Protein AF-A0A6B3F9A9-F1 (afdb_monomer_lite)

Secondary structure (DSSP, 8-state):
---PPPGGGG--S----SSPTTGGGG-SEEEETTEEEEP----EE-GGGGB-TTT--B-STTHHHHHHHSEETTEEE---

Radius of gyration: 13.85 Å; chains: 1; bounding box: 30×27×42 Å

Sequence (80 aa):
AEGPVPMNRFRPNLVVSGGAPWAEDGWERVRIGEVLFRVTKPCGRCVVTTVDQATAVRGKEPLRTLARHRRREGKAMFGM

Structure (mmCIF, N/CA/C/O backbone):
data_AF-A0A6B3F9A9-F1
#
_entry.id   AF-A0A6B3F9A9-F1
#
loop_
_atom_site.group_PDB
_atom_site.id
_atom_site.type_symbol
_atom_site.label_atom_id
_atom_site.label_alt_id
_atom_site.label_comp_id
_atom_site.label_asym_id
_atom_site.label_entity_id
_atom_site.label_seq_id
_atom_site.pdbx_PDB_ins_code
_atom_site.Cartn_x
_atom_site.Cartn_y
_atom_site.Cartn_z
_atom_site.occupancy
_atom_site.B_iso_or_equiv
_atom_site.auth_seq_id
_atom_site.auth_comp_id
_atom_site.auth_asym_id
_atom_site.auth_atom_id
_atom_site.pdbx_PDB_model_num
ATOM 1 N N . ALA A 1 1 ? 1.021 -2.262 -20.825 1.00 63.62 1 ALA A N 1
ATOM 2 C CA . ALA A 1 1 ? 0.918 -1.615 -19.501 1.00 63.62 1 ALA A CA 1
ATOM 3 C C . ALA A 1 1 ? 1.782 -2.410 -18.532 1.00 63.62 1 ALA A C 1
ATOM 5 O O . ALA A 1 1 ? 1.845 -3.621 -18.703 1.00 63.62 1 ALA A O 1
ATOM 6 N N . GLU A 1 2 ? 2.474 -1.766 -17.586 1.00 76.31 2 GLU A N 1
ATOM 7 C CA . GLU A 1 2 ? 3.060 -2.496 -16.448 1.00 76.31 2 GLU A CA 1
ATOM 8 C C . GLU A 1 2 ? 1.895 -3.225 -15.743 1.00 76.31 2 GLU A C 1
ATOM 10 O O . GLU A 1 2 ? 0.836 -2.627 -15.550 1.00 76.31 2 GLU A O 1
ATOM 15 N N . GLY A 1 3 ? 2.023 -4.535 -15.512 1.00 87.44 3 GLY A N 1
ATOM 16 C CA . GLY A 1 3 ? 0.952 -5.367 -14.951 1.00 87.44 3 GLY A CA 1
ATOM 17 C C . GLY A 1 3 ? 0.646 -5.044 -13.479 1.00 87.44 3 GLY A C 1
ATOM 18 O O . GLY A 1 3 ? 1.181 -4.079 -12.930 1.00 87.44 3 GLY A O 1
ATOM 19 N N . PRO A 1 4 ? -0.201 -5.847 -12.810 1.00 90.88 4 PRO A N 1
ATOM 20 C CA . PRO A 1 4 ? -0.463 -5.690 -11.382 1.00 90.88 4 PRO A CA 1
ATOM 21 C C . PRO A 1 4 ? 0.838 -5.670 -10.573 1.00 90.88 4 PRO A C 1
ATOM 23 O O . PRO A 1 4 ? 1.726 -6.494 -10.795 1.00 90.88 4 PRO A O 1
ATOM 26 N N . VAL A 1 5 ? 0.946 -4.742 -9.620 1.00 93.19 5 VAL A N 1
ATOM 27 C CA . VAL A 1 5 ? 2.110 -4.661 -8.730 1.00 93.19 5 VAL A CA 1
ATOM 28 C C . VAL A 1 5 ? 1.837 -5.393 -7.410 1.00 93.19 5 VAL A C 1
ATOM 30 O O . VAL A 1 5 ? 0.737 -5.278 -6.864 1.00 93.19 5 VAL A O 1
ATOM 33 N N . PRO A 1 6 ? 2.817 -6.129 -6.860 1.00 94.69 6 PRO A N 1
ATOM 34 C CA . PRO A 1 6 ? 2.656 -6.809 -5.579 1.00 94.69 6 PRO A CA 1
ATOM 35 C C . PRO A 1 6 ? 2.644 -5.830 -4.395 1.00 94.69 6 PRO A C 1
ATOM 37 O O . PRO A 1 6 ? 3.242 -4.752 -4.436 1.00 94.69 6 PRO A O 1
ATOM 40 N N . MET A 1 7 ? 2.002 -6.232 -3.292 1.00 95.38 7 MET A N 1
ATOM 41 C CA . MET A 1 7 ? 1.827 -5.383 -2.104 1.00 95.38 7 MET A CA 1
ATOM 42 C C . MET A 1 7 ? 3.155 -5.007 -1.417 1.00 95.38 7 MET A C 1
ATOM 44 O O . MET A 1 7 ? 3.274 -3.938 -0.815 1.00 95.38 7 MET A O 1
ATOM 48 N N . ASN A 1 8 ? 4.192 -5.841 -1.545 1.00 94.62 8 ASN A N 1
ATOM 49 C CA . ASN A 1 8 ? 5.518 -5.579 -0.972 1.00 94.62 8 ASN A CA 1
ATOM 50 C C . ASN A 1 8 ? 6.173 -4.289 -1.511 1.00 94.62 8 ASN A C 1
ATOM 52 O O . ASN A 1 8 ? 6.967 -3.670 -0.795 1.00 94.62 8 ASN A O 1
ATOM 56 N N . ARG A 1 9 ? 5.779 -3.806 -2.703 1.00 95.50 9 ARG A N 1
ATOM 57 C CA . ARG A 1 9 ? 6.207 -2.505 -3.253 1.00 95.50 9 ARG A CA 1
ATOM 58 C C . ARG A 1 9 ? 5.883 -1.344 -2.315 1.00 95.50 9 ARG A C 1
ATOM 60 O O . ARG A 1 9 ? 6.633 -0.373 -2.259 1.00 95.50 9 ARG A O 1
ATOM 67 N N . PHE A 1 10 ? 4.801 -1.455 -1.544 1.00 96.31 10 PHE A N 1
ATOM 68 C CA . PHE A 1 10 ? 4.347 -0.439 -0.593 1.00 96.31 10 PHE A CA 1
ATOM 69 C C . PHE A 1 10 ? 4.956 -0.595 0.805 1.00 96.31 10 PHE A C 1
ATOM 71 O O . PHE A 1 10 ? 4.697 0.242 1.669 1.00 96.31 10 PHE A O 1
ATOM 78 N N . ARG A 1 11 ? 5.769 -1.634 1.039 1.00 96.06 11 ARG A N 1
ATOM 79 C CA . ARG A 1 11 ? 6.440 -1.908 2.322 1.00 96.06 11 ARG A CA 1
ATOM 80 C C . ARG A 1 11 ? 5.510 -1.790 3.552 1.00 96.06 11 ARG A C 1
ATOM 82 O O . ARG A 1 11 ? 5.862 -1.077 4.494 1.00 96.06 11 ARG A O 1
ATOM 89 N N . PRO A 1 12 ? 4.310 -2.403 3.547 1.00 96.44 12 PRO A N 1
ATOM 90 C CA . PRO A 1 12 ? 3.440 -2.373 4.715 1.00 96.44 12 PRO A CA 1
ATOM 91 C C . PRO A 1 12 ? 3.987 -3.275 5.828 1.00 96.44 12 PRO A C 1
ATOM 93 O O . PRO A 1 12 ? 4.682 -4.250 5.558 1.00 96.44 12 PRO A O 1
ATOM 96 N N . ASN A 1 13 ? 3.606 -2.982 7.071 1.00 96.06 13 ASN A N 1
ATOM 97 C CA . ASN A 1 13 ? 3.791 -3.903 8.200 1.00 96.06 13 ASN A CA 1
ATOM 98 C C . ASN A 1 13 ? 2.553 -4.788 8.417 1.00 96.06 13 ASN A C 1
ATOM 100 O O . ASN A 1 13 ? 2.665 -5.898 8.922 1.00 96.06 13 ASN A O 1
ATOM 104 N N . LEU A 1 14 ? 1.372 -4.291 8.033 1.00 94.81 14 LEU A N 1
ATOM 105 C CA . LEU A 1 14 ? 0.082 -4.950 8.206 1.00 94.81 14 LEU A CA 1
ATOM 106 C C . LEU A 1 14 ? -0.696 -4.878 6.891 1.00 94.81 14 LEU A C 1
ATOM 108 O O . LEU A 1 14 ? -0.788 -3.812 6.282 1.00 94.81 14 LEU A O 1
ATOM 112 N N . VAL A 1 15 ? -1.251 -6.011 6.463 1.00 96.06 15 VAL A N 1
ATOM 113 C CA . VAL A 1 15 ? -2.126 -6.121 5.288 1.00 96.06 15 VAL A CA 1
ATOM 114 C C . VAL A 1 15 ? -3.423 -6.776 5.745 1.00 96.06 15 VAL A C 1
ATOM 116 O O . VAL A 1 15 ? -3.391 -7.825 6.381 1.00 96.06 15 VAL A O 1
ATOM 119 N N . VAL A 1 16 ? -4.554 -6.142 5.440 1.00 94.50 16 VAL A N 1
ATOM 120 C CA . VAL A 1 16 ? -5.891 -6.571 5.872 1.00 94.50 16 VAL A CA 1
ATOM 121 C C . VAL A 1 16 ? -6.723 -6.922 4.639 1.00 94.50 16 VAL A C 1
ATOM 123 O O . VAL A 1 16 ? -6.648 -6.228 3.626 1.00 94.50 16 VAL A O 1
ATOM 126 N N . SER A 1 17 ? -7.508 -7.997 4.712 1.00 95.25 17 SER A N 1
ATOM 127 C CA . SER A 1 17 ? -8.435 -8.435 3.660 1.00 95.25 17 SER A CA 1
ATOM 128 C C . SER A 1 17 ? -9.897 -8.318 4.116 1.00 95.25 17 SER A C 1
ATOM 130 O O . SER A 1 17 ? -10.176 -8.132 5.298 1.00 95.25 17 SER A O 1
ATOM 132 N N . GLY A 1 18 ? -10.842 -8.404 3.171 1.00 93.94 18 GLY A N 1
ATOM 133 C CA . GLY A 1 18 ? -12.286 -8.422 3.462 1.00 93.94 18 GLY A CA 1
ATOM 134 C C . GLY A 1 18 ? -12.967 -7.052 3.587 1.00 93.94 18 GLY A C 1
ATOM 135 O O . GLY A 1 18 ? -14.161 -6.999 3.865 1.00 93.94 18 GLY A O 1
ATOM 136 N N . GLY A 1 19 ? -12.243 -5.950 3.371 1.00 90.69 19 GLY A N 1
ATOM 1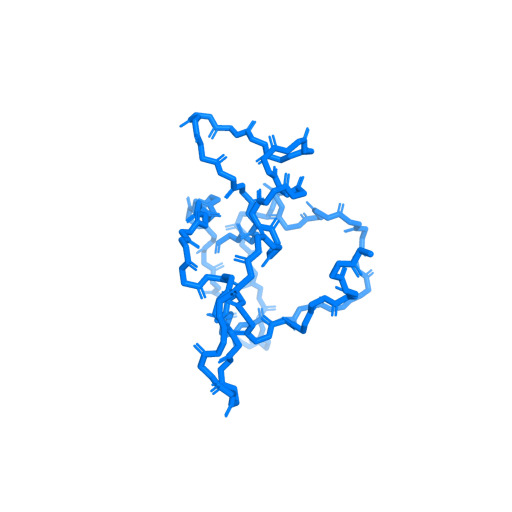37 C CA . GLY A 1 19 ? -12.797 -4.592 3.358 1.00 90.69 19 GLY A CA 1
ATOM 138 C C . GLY A 1 19 ? -13.189 -4.098 1.962 1.00 90.69 19 GLY A C 1
ATOM 139 O O . GLY A 1 19 ? -12.730 -4.621 0.945 1.00 90.69 19 GLY A O 1
ATOM 140 N N . ALA A 1 20 ? -14.002 -3.039 1.917 1.00 96.62 20 ALA A N 1
ATOM 141 C CA . ALA A 1 20 ? -14.185 -2.254 0.699 1.00 96.62 20 ALA A CA 1
ATOM 142 C C . ALA A 1 20 ? -12.857 -1.578 0.294 1.00 96.62 20 ALA A C 1
ATOM 144 O O . ALA A 1 20 ? -12.025 -1.301 1.165 1.00 96.62 20 ALA A O 1
ATOM 145 N N . PRO A 1 21 ? -12.641 -1.272 -1.000 1.00 94.38 21 PRO A N 1
ATOM 146 C CA . PRO A 1 21 ? -11.474 -0.505 -1.419 1.00 94.38 21 PRO A CA 1
ATOM 147 C C . PRO A 1 21 ? -11.348 0.793 -0.614 1.00 94.38 21 PRO A C 1
ATOM 149 O O . PRO A 1 21 ? -12.317 1.545 -0.505 1.00 94.38 21 PRO A O 1
ATOM 152 N N . TRP A 1 22 ? -10.151 1.061 -0.086 1.00 94.25 22 TRP A N 1
ATOM 153 C CA . TRP A 1 22 ? -9.828 2.270 0.688 1.00 94.25 22 TRP A CA 1
ATOM 154 C C . TRP A 1 22 ? -10.542 2.392 2.035 1.00 94.25 22 TRP A C 1
ATOM 156 O O . TRP A 1 22 ? -10.567 3.485 2.600 1.00 94.25 22 TRP A O 1
ATOM 166 N N . ALA A 1 23 ? -11.127 1.310 2.560 1.00 96.25 23 ALA A N 1
ATOM 167 C CA . ALA A 1 23 ? -11.785 1.331 3.866 1.00 96.25 23 ALA A CA 1
ATOM 168 C C . ALA A 1 23 ? -10.864 1.866 4.978 1.00 96.25 23 ALA A C 1
ATOM 170 O O . ALA A 1 23 ? -11.348 2.492 5.921 1.00 96.25 23 ALA A O 1
ATOM 171 N N . GLU A 1 24 ? -9.549 1.671 4.844 1.00 95.81 24 GLU A N 1
ATOM 172 C CA . GLU A 1 24 ? -8.553 2.143 5.797 1.00 95.81 24 GLU A CA 1
ATOM 173 C C . GLU A 1 24 ? -8.480 3.669 5.929 1.00 95.81 24 GLU A C 1
ATOM 175 O O . GLU A 1 24 ? -8.096 4.155 6.990 1.00 95.81 24 GLU A O 1
ATOM 180 N N . ASP A 1 25 ? -8.910 4.432 4.916 1.00 95.44 25 ASP A N 1
ATOM 181 C CA . ASP A 1 25 ? -8.902 5.902 4.952 1.00 95.44 25 ASP A CA 1
ATOM 182 C C . ASP A 1 25 ? -9.719 6.466 6.130 1.00 95.44 25 ASP A C 1
ATOM 184 O O . ASP A 1 25 ? -9.435 7.569 6.597 1.00 95.44 25 ASP A O 1
ATOM 188 N N . GLY A 1 26 ? -10.742 5.732 6.584 1.00 95.12 26 GLY A N 1
ATOM 189 C CA . GLY A 1 26 ? -11.627 6.121 7.686 1.00 95.12 26 GLY A CA 1
ATOM 190 C C . GLY A 1 26 ? -11.284 5.482 9.032 1.00 95.12 26 GLY A C 1
ATOM 191 O O . GLY A 1 26 ? -12.026 5.663 9.995 1.00 95.12 26 GLY A O 1
ATOM 192 N N . TRP A 1 27 ? -10.212 4.691 9.122 1.00 96.06 27 TRP A N 1
ATOM 193 C CA . TRP A 1 27 ? -9.849 4.040 10.377 1.00 96.06 27 TRP A CA 1
ATOM 194 C C . TRP A 1 27 ? -9.153 5.017 11.316 1.00 96.06 27 TRP A C 1
ATOM 196 O O . TRP A 1 27 ? -8.158 5.639 10.962 1.00 96.06 27 TRP A O 1
ATOM 206 N N . GLU A 1 28 ? -9.626 5.079 12.556 1.00 97.38 28 GLU A N 1
ATOM 207 C CA . GLU A 1 28 ? -8.960 5.821 13.633 1.00 97.38 28 GLU A CA 1
ATOM 208 C C . GLU A 1 28 ? -8.136 4.895 14.537 1.00 97.38 28 GLU A C 1
ATOM 210 O O . GLU A 1 28 ? -7.093 5.271 15.083 1.00 97.38 28 GLU A O 1
ATOM 215 N N . ARG A 1 29 ? -8.605 3.654 14.707 1.00 97.00 29 ARG A N 1
ATOM 216 C CA . ARG A 1 29 ? -7.994 2.632 15.557 1.00 97.00 29 ARG A CA 1
ATOM 217 C C . ARG A 1 29 ? -8.132 1.259 14.916 1.00 97.00 29 ARG A C 1
ATOM 219 O O . ARG A 1 29 ? -9.169 0.947 14.339 1.00 97.00 29 ARG A O 1
ATOM 226 N N . VAL A 1 30 ? -7.109 0.426 15.074 1.00 95.88 30 VAL A N 1
ATOM 227 C CA . VAL A 1 30 ? -7.099 -0.968 14.612 1.00 95.88 30 VAL A CA 1
ATOM 228 C C . VAL A 1 30 ? -6.713 -1.853 15.786 1.00 95.88 30 VAL A C 1
ATOM 230 O O . VAL A 1 30 ? -5.696 -1.609 16.429 1.00 95.88 30 VAL A O 1
ATOM 233 N N . ARG A 1 31 ? -7.513 -2.879 16.076 1.00 97.19 31 ARG A N 1
ATOM 234 C CA . ARG A 1 31 ? -7.210 -3.866 17.118 1.00 97.19 31 ARG A CA 1
ATOM 235 C C . ARG A 1 31 ? -6.850 -5.201 16.480 1.00 97.19 31 ARG A C 1
ATOM 237 O O . ARG A 1 31 ? -7.607 -5.702 15.654 1.00 97.19 31 ARG A O 1
ATOM 244 N N . ILE A 1 32 ? -5.716 -5.766 16.884 1.00 96.44 32 ILE A N 1
ATOM 245 C CA . ILE A 1 32 ? -5.217 -7.066 16.424 1.00 96.44 32 ILE A CA 1
ATOM 246 C C . ILE A 1 32 ? -4.929 -7.905 17.669 1.00 96.44 32 ILE A C 1
ATOM 248 O O . ILE A 1 32 ? -3.959 -7.651 18.383 1.00 96.44 32 ILE A O 1
ATOM 252 N N . GLY A 1 33 ? -5.811 -8.866 17.960 1.00 96.75 33 GLY A N 1
ATOM 253 C CA . GLY A 1 33 ? -5.822 -9.558 19.251 1.00 96.75 33 GLY A CA 1
ATOM 254 C C . GLY A 1 33 ? -5.994 -8.560 20.400 1.00 96.75 33 GLY A C 1
ATOM 255 O O . GLY A 1 33 ? -6.9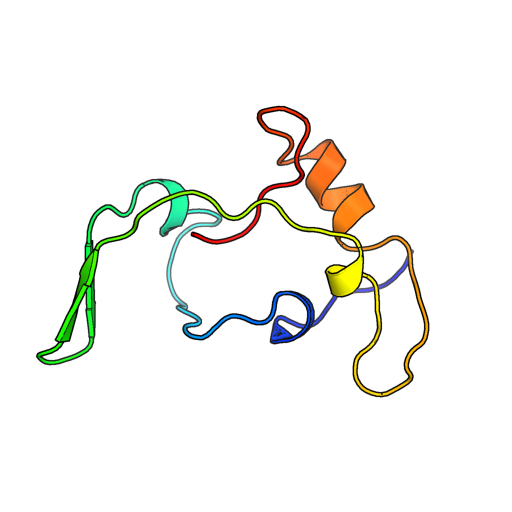51 -7.782 20.412 1.00 96.75 33 GLY A O 1
ATOM 256 N N . GLU A 1 34 ? -5.023 -8.546 21.310 1.00 98.00 34 GLU A N 1
ATOM 257 C CA . GLU A 1 34 ? -4.980 -7.655 22.479 1.00 98.00 34 GLU A CA 1
ATOM 258 C C . GLU A 1 34 ? -4.295 -6.305 22.199 1.00 98.00 34 GLU A C 1
ATOM 260 O O . GLU A 1 34 ? -4.316 -5.404 23.036 1.00 98.00 34 GLU A O 1
ATOM 265 N N . VAL A 1 35 ? -3.675 -6.130 21.026 1.00 98.19 35 VAL A N 1
ATOM 266 C CA . VAL A 1 35 ? -2.916 -4.914 20.702 1.00 98.19 35 VAL A CA 1
ATOM 267 C C . VAL A 1 35 ? -3.805 -3.902 19.987 1.00 98.19 35 VAL A C 1
ATOM 269 O O . VAL A 1 35 ? -4.426 -4.211 18.967 1.00 98.19 35 VAL A O 1
ATOM 272 N N . LEU A 1 36 ? -3.827 -2.667 20.494 1.00 98.00 36 LEU A N 1
ATOM 273 C CA . LEU A 1 36 ? -4.536 -1.540 19.893 1.00 98.00 36 LEU A CA 1
ATOM 274 C C . LEU A 1 36 ? -3.555 -0.562 19.235 1.00 98.00 36 LEU A C 1
ATOM 276 O O . LEU A 1 36 ? -2.701 0.026 19.896 1.00 98.00 36 LEU A O 1
ATOM 280 N N . PHE A 1 37 ? -3.731 -0.334 17.939 1.00 97.62 37 PHE A N 1
ATOM 281 C CA . PHE A 1 37 ? -3.001 0.653 17.153 1.00 97.62 37 PHE A CA 1
ATOM 282 C C . PHE A 1 37 ? -3.862 1.894 16.941 1.00 97.62 37 PHE A C 1
ATOM 284 O O . PHE A 1 37 ? -5.052 1.795 16.637 1.00 97.62 37 PHE A O 1
ATOM 291 N N . ARG A 1 38 ? -3.247 3.074 17.042 1.00 97.75 38 ARG A N 1
ATOM 292 C CA . ARG A 1 38 ? -3.844 4.329 16.575 1.00 97.75 38 ARG A CA 1
ATOM 293 C C . ARG A 1 38 ? -3.374 4.603 15.152 1.00 97.75 38 ARG A C 1
ATOM 295 O O . ARG A 1 38 ? -2.169 4.631 14.903 1.00 97.75 38 ARG A O 1
ATOM 302 N N . VAL A 1 39 ? -4.314 4.847 14.249 1.00 97.19 39 VAL A N 1
ATOM 303 C CA . VAL A 1 39 ? -4.015 5.285 12.884 1.00 97.19 39 VAL A CA 1
ATOM 304 C C . VAL A 1 39 ? -3.673 6.771 12.924 1.00 97.19 39 VAL A C 1
ATOM 306 O O . VAL A 1 39 ? -4.348 7.544 13.600 1.00 97.19 39 VAL A O 1
ATOM 309 N N . THR A 1 40 ? -2.577 7.173 12.278 1.00 95.69 40 THR A N 1
ATOM 310 C CA . THR A 1 40 ? -2.043 8.538 12.445 1.00 95.69 40 THR A CA 1
ATOM 311 C C . THR A 1 40 ? -2.286 9.427 11.243 1.00 95.69 40 THR A C 1
ATOM 313 O O . THR A 1 40 ? -2.775 10.541 11.411 1.00 95.69 40 THR A O 1
ATOM 316 N N . LYS A 1 41 ? -1.926 8.980 10.038 1.00 95.06 41 LYS A N 1
ATOM 317 C CA . LYS A 1 41 ? -2.067 9.796 8.833 1.00 95.06 41 LYS A CA 1
ATOM 318 C C . LYS A 1 41 ? -2.019 8.943 7.567 1.00 95.06 41 LYS A C 1
ATOM 320 O O . LYS A 1 41 ? -1.238 8.003 7.508 1.00 95.06 41 LYS A O 1
ATOM 325 N N . PRO A 1 42 ? -2.713 9.349 6.497 1.00 96.00 42 PRO A N 1
ATOM 326 C CA . PRO A 1 42 ? -2.525 8.756 5.180 1.00 96.00 42 PRO A CA 1
ATOM 327 C C . PRO A 1 42 ? -1.054 8.759 4.715 1.00 96.00 42 PRO A C 1
ATOM 329 O O . PRO A 1 42 ? -0.310 9.732 4.906 1.00 96.00 42 PRO A O 1
ATOM 332 N N . CYS A 1 43 ? -0.634 7.687 4.043 1.00 97.00 43 CYS A N 1
ATOM 333 C CA . CYS A 1 43 ? 0.743 7.499 3.593 1.00 97.00 43 CYS A CA 1
ATOM 334 C C . CYS A 1 43 ? 0.948 7.990 2.148 1.00 97.00 43 CYS A C 1
ATOM 336 O O . CYS A 1 43 ? 0.495 7.376 1.176 1.00 97.00 43 CYS A O 1
ATOM 338 N N . GLY A 1 44 ? 1.677 9.101 2.001 1.00 97.19 44 GLY A N 1
ATOM 339 C CA . GLY A 1 44 ? 2.142 9.588 0.703 1.00 97.19 44 GLY A CA 1
ATOM 340 C C . GLY A 1 44 ? 3.288 8.730 0.168 1.00 97.19 44 GLY A C 1
ATOM 341 O O . GLY A 1 44 ? 4.319 8.574 0.825 1.00 97.19 44 GLY A O 1
ATOM 342 N N . ARG A 1 45 ? 3.124 8.181 -1.036 1.00 97.62 45 ARG A N 1
ATOM 343 C CA . ARG A 1 45 ? 4.08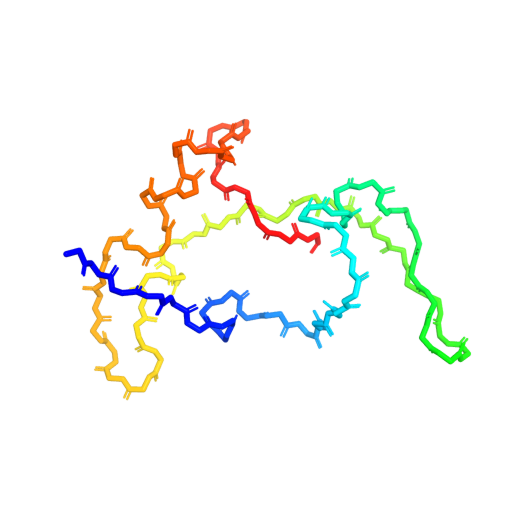4 7.265 -1.656 1.00 97.62 45 ARG A CA 1
ATOM 344 C C . ARG A 1 45 ? 5.138 7.998 -2.470 1.00 97.62 45 ARG A C 1
ATOM 346 O O . ARG A 1 45 ? 4.853 8.948 -3.195 1.00 97.62 45 ARG A O 1
ATOM 353 N N . CYS A 1 46 ? 6.370 7.516 -2.347 1.00 95.88 46 CYS A N 1
ATOM 354 C CA . CYS A 1 46 ? 7.524 8.001 -3.089 1.00 95.88 46 CYS A CA 1
ATOM 355 C C . CYS A 1 46 ? 7.947 7.000 -4.173 1.00 95.88 46 CYS A C 1
ATOM 357 O O . CYS A 1 46 ? 7.403 5.895 -4.288 1.00 95.88 46 CYS A O 1
ATOM 359 N N . VAL A 1 47 ? 8.958 7.391 -4.954 1.00 96.62 47 VAL A N 1
ATOM 360 C CA . VAL A 1 47 ? 9.505 6.626 -6.088 1.00 96.62 47 VAL A CA 1
ATOM 361 C C . VAL A 1 47 ? 9.958 5.211 -5.725 1.00 96.62 47 VAL A C 1
ATOM 363 O O . VAL A 1 47 ? 9.970 4.341 -6.582 1.00 96.62 47 VAL A O 1
ATOM 366 N N . VAL A 1 48 ? 10.264 4.938 -4.453 1.00 96.31 48 VAL A N 1
ATOM 367 C CA . VAL A 1 48 ? 10.659 3.596 -3.991 1.00 96.31 48 VAL A CA 1
ATOM 368 C C . VAL A 1 48 ? 9.606 2.540 -4.343 1.00 96.31 48 VAL A C 1
ATOM 370 O O . VAL A 1 48 ? 9.958 1.403 -4.636 1.00 96.31 48 VAL A O 1
ATOM 373 N N . THR A 1 49 ? 8.325 2.917 -4.393 1.00 96.69 49 THR A N 1
ATOM 374 C CA . THR A 1 49 ? 7.241 1.998 -4.777 1.00 96.69 49 THR A CA 1
ATOM 375 C C . THR A 1 49 ? 7.319 1.522 -6.233 1.00 96.69 49 THR A C 1
ATOM 377 O O . THR A 1 49 ? 6.759 0.476 -6.554 1.00 96.69 49 THR A O 1
ATOM 380 N N . THR A 1 50 ? 8.049 2.224 -7.109 1.00 96.81 50 THR A N 1
ATOM 381 C CA . THR A 1 50 ? 8.199 1.846 -8.524 1.00 96.81 50 THR A CA 1
ATOM 382 C C . THR A 1 50 ? 9.404 0.945 -8.799 1.00 96.81 50 THR A C 1
ATOM 384 O O . THR A 1 50 ? 9.600 0.503 -9.932 1.00 96.81 50 THR A O 1
ATOM 387 N N . VAL A 1 51 ? 10.193 0.623 -7.769 1.00 96.31 51 VAL A N 1
ATOM 388 C CA . VAL A 1 51 ? 11.353 -0.274 -7.861 1.00 96.31 51 VAL A CA 1
ATOM 389 C C . VAL A 1 51 ? 10.919 -1.712 -7.606 1.00 96.31 51 VAL A C 1
ATOM 391 O O . VAL A 1 51 ? 10.308 -2.010 -6.576 1.00 96.31 51 VAL A O 1
ATOM 394 N N . ASP A 1 52 ? 11.244 -2.611 -8.528 1.00 94.75 52 ASP A N 1
ATOM 395 C CA . ASP A 1 52 ? 11.130 -4.045 -8.308 1.00 94.75 52 ASP A CA 1
ATOM 396 C C . ASP A 1 52 ? 12.147 -4.517 -7.282 1.00 94.75 52 ASP A C 1
ATOM 398 O O . ASP A 1 52 ? 13.346 -4.380 -7.479 1.00 94.75 52 ASP A O 1
ATOM 402 N N . GLN A 1 53 ? 11.667 -5.048 -6.160 1.00 91.88 53 GLN A N 1
ATOM 403 C CA . GLN A 1 53 ? 12.543 -5.428 -5.054 1.00 91.88 53 GLN A CA 1
ATOM 404 C C . GLN A 1 53 ? 13.371 -6.683 -5.352 1.00 91.88 53 GLN A C 1
ATOM 406 O O . GLN A 1 53 ? 14.405 -6.862 -4.719 1.00 91.88 53 GLN A O 1
ATOM 411 N N . ALA A 1 54 ? 12.951 -7.530 -6.298 1.00 93.06 54 ALA A N 1
ATOM 412 C CA . ALA A 1 54 ? 13.698 -8.727 -6.679 1.00 93.06 54 ALA A CA 1
ATOM 413 C C . ALA A 1 54 ? 14.750 -8.425 -7.757 1.00 93.06 54 ALA A C 1
ATOM 415 O O . ALA A 1 54 ? 15.836 -8.995 -7.735 1.00 93.06 54 ALA A O 1
ATOM 416 N N . THR A 1 55 ? 14.440 -7.522 -8.691 1.00 94.50 55 THR A N 1
ATOM 417 C CA . THR A 1 55 ? 15.279 -7.260 -9.879 1.00 94.50 55 THR A CA 1
ATOM 418 C C . THR A 1 55 ? 15.953 -5.887 -9.889 1.00 94.50 55 THR A C 1
ATOM 420 O O . THR A 1 55 ? 16.759 -5.607 -10.770 1.00 94.50 55 THR A O 1
ATOM 423 N N . ALA A 1 56 ? 15.612 -5.008 -8.945 1.00 95.06 56 ALA A N 1
ATOM 424 C CA . ALA A 1 56 ? 16.017 -3.599 -8.881 1.00 95.06 56 ALA A CA 1
ATOM 425 C C . ALA A 1 56 ? 15.579 -2.727 -10.080 1.00 95.06 56 ALA A C 1
ATOM 427 O O . ALA A 1 56 ? 15.911 -1.538 -10.135 1.00 95.06 56 ALA A O 1
ATOM 428 N N . VAL A 1 57 ? 14.790 -3.266 -11.016 1.00 95.62 57 VAL A N 1
ATOM 429 C CA . VAL A 1 57 ? 14.301 -2.529 -12.188 1.00 95.62 57 VAL A CA 1
ATOM 430 C C . VAL A 1 57 ? 13.277 -1.474 -11.770 1.00 95.62 57 VAL A C 1
ATOM 432 O O . VAL A 1 57 ? 12.377 -1.728 -10.968 1.00 95.62 57 VAL A O 1
ATOM 435 N N . ARG A 1 58 ? 13.399 -0.268 -12.334 1.00 95.69 58 ARG A N 1
ATOM 436 C CA . ARG A 1 58 ? 12.475 0.849 -12.096 1.00 95.69 58 ARG A CA 1
ATOM 437 C C . ARG A 1 58 ? 11.404 0.925 -13.179 1.00 95.69 58 ARG A C 1
ATOM 439 O O . ARG A 1 58 ? 11.726 0.922 -14.363 1.00 95.69 58 ARG A O 1
ATOM 446 N N . GLY A 1 59 ? 10.155 1.075 -12.751 1.00 94.88 59 GLY A N 1
ATOM 447 C CA . GLY A 1 59 ? 9.000 1.361 -13.604 1.00 94.88 59 GLY A CA 1
ATOM 448 C C . GLY A 1 59 ? 8.358 2.716 -13.301 1.00 94.88 59 GLY A C 1
ATOM 449 O O . GLY A 1 59 ? 8.910 3.544 -12.562 1.00 94.88 59 GLY A O 1
ATOM 450 N N . LYS A 1 60 ? 7.172 2.941 -13.874 1.00 95.69 60 LYS A N 1
ATOM 451 C CA . LYS A 1 60 ? 6.325 4.120 -13.604 1.00 95.69 60 LYS A CA 1
ATOM 452 C C . LYS A 1 60 ? 5.163 3.799 -12.662 1.00 95.69 60 LYS A C 1
ATOM 454 O O . LYS A 1 60 ? 4.637 4.710 -12.013 1.00 95.69 60 LYS A O 1
ATOM 459 N N . GLU A 1 61 ? 4.757 2.536 -12.582 1.00 95.94 61 GLU A N 1
ATOM 460 C CA . GLU A 1 61 ? 3.709 2.086 -11.668 1.00 95.94 61 GLU A CA 1
ATOM 461 C C . GLU A 1 61 ? 4.292 1.730 -10.292 1.00 95.94 61 GLU A C 1
ATOM 463 O O . GLU A 1 61 ? 5.450 1.319 -10.202 1.00 95.94 61 GLU A O 1
ATOM 468 N N . PRO A 1 62 ? 3.536 1.919 -9.193 1.00 96.00 62 PRO A N 1
ATOM 469 C CA . PRO A 1 62 ? 2.124 2.325 -9.124 1.00 96.00 62 PRO A CA 1
ATOM 470 C C . PRO A 1 62 ? 1.883 3.843 -9.058 1.00 96.00 62 PRO A C 1
ATOM 472 O O . PRO A 1 62 ? 0.734 4.284 -8.992 1.00 96.00 62 PRO A O 1
ATOM 475 N N . LEU A 1 63 ? 2.934 4.672 -9.034 1.00 97.06 63 LEU A N 1
ATOM 476 C CA . LEU A 1 63 ? 2.775 6.112 -8.800 1.00 97.06 63 LEU A CA 1
ATOM 477 C C . LEU A 1 63 ? 1.970 6.814 -9.891 1.00 97.06 63 LEU A C 1
ATOM 479 O O . LEU A 1 63 ? 1.202 7.720 -9.575 1.00 97.06 63 LEU A O 1
ATOM 483 N N . ARG A 1 64 ? 2.113 6.405 -11.156 1.00 95.88 64 ARG A N 1
ATOM 484 C CA . ARG A 1 64 ? 1.340 6.989 -12.258 1.00 95.88 64 ARG A CA 1
ATOM 485 C C . ARG A 1 64 ? -0.162 6.769 -12.067 1.00 95.88 64 ARG A C 1
ATOM 487 O O . ARG A 1 64 ? -0.928 7.720 -12.222 1.00 95.88 64 ARG A O 1
ATOM 494 N N . THR A 1 65 ? -0.576 5.557 -11.705 1.00 95.88 65 THR A N 1
ATOM 495 C CA . THR A 1 65 ? -1.983 5.240 -11.419 1.00 95.88 65 THR A CA 1
ATOM 496 C C . THR A 1 65 ? -2.469 5.953 -10.157 1.00 95.88 65 THR A C 1
ATOM 498 O O . THR A 1 65 ? -3.491 6.641 -10.188 1.00 95.88 65 THR A O 1
ATOM 501 N N . LEU A 1 66 ? -1.714 5.897 -9.057 1.00 96.56 66 LEU A 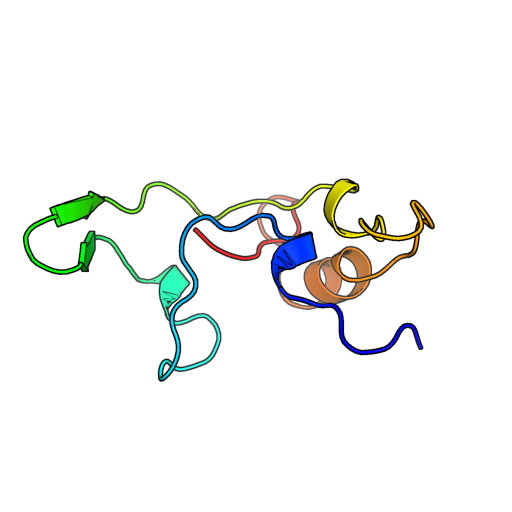N 1
ATOM 502 C CA . LEU A 1 66 ? -2.100 6.578 -7.817 1.00 96.56 66 LEU A CA 1
ATOM 503 C C . LEU A 1 66 ? -2.182 8.102 -7.981 1.00 96.56 66 LEU A C 1
ATOM 505 O O . LEU A 1 66 ? -3.069 8.727 -7.411 1.00 96.56 66 LEU A O 1
ATOM 509 N N . ALA A 1 67 ? -1.326 8.718 -8.795 1.00 96.31 67 ALA A N 1
ATOM 510 C CA . ALA A 1 67 ? -1.403 10.150 -9.078 1.00 96.31 67 ALA A CA 1
ATOM 511 C C . ALA A 1 67 ? -2.675 10.549 -9.848 1.00 96.31 67 ALA A C 1
ATOM 513 O O . ALA A 1 67 ? -3.101 11.698 -9.750 1.00 96.31 67 ALA A O 1
ATOM 514 N N . ARG A 1 68 ? -3.290 9.625 -10.598 1.00 95.88 68 ARG A N 1
ATOM 515 C CA . ARG A 1 68 ? -4.551 9.865 -11.320 1.00 95.88 68 ARG A CA 1
ATOM 516 C C . ARG A 1 68 ? -5.778 9.704 -10.430 1.00 95.88 68 ARG A C 1
ATOM 518 O O . ARG A 1 68 ? -6.726 10.462 -10.579 1.00 95.88 68 ARG A O 1
ATOM 525 N N . HIS A 1 69 ? -5.757 8.736 -9.515 1.00 94.12 69 HIS A N 1
ATOM 526 C CA . HIS A 1 69 ? -6.950 8.346 -8.751 1.00 94.12 69 HIS A CA 1
ATOM 527 C C . HIS A 1 69 ? -6.918 8.751 -7.273 1.00 94.12 69 HIS A C 1
ATOM 529 O O . HIS A 1 69 ? -7.954 8.795 -6.618 1.00 94.12 69 HIS A O 1
ATOM 535 N N . ARG A 1 70 ? -5.730 8.998 -6.716 1.00 95.06 70 ARG A N 1
ATOM 536 C CA . ARG A 1 70 ? -5.485 9.093 -5.267 1.00 95.06 70 ARG A CA 1
ATOM 537 C C . ARG A 1 70 ? -4.510 10.224 -4.921 1.00 95.06 70 ARG A C 1
ATOM 539 O O . ARG A 1 70 ? -3.740 10.113 -3.968 1.00 95.06 70 ARG A O 1
ATOM 546 N N . ARG A 1 71 ? -4.502 11.316 -5.691 1.00 95.81 71 ARG A N 1
ATOM 547 C CA . ARG A 1 71 ? -3.643 12.474 -5.405 1.00 95.81 71 ARG A CA 1
ATOM 548 C C . ARG A 1 71 ? -4.301 13.397 -4.380 1.00 95.81 71 ARG A C 1
ATOM 550 O O . ARG A 1 71 ? -5.379 13.921 -4.634 1.00 95.81 71 ARG A O 1
ATOM 557 N N . ARG A 1 72 ? -3.635 13.625 -3.247 1.00 94.75 72 ARG A N 1
ATOM 558 C CA . ARG A 1 72 ? -4.029 14.599 -2.213 1.00 94.75 72 ARG A CA 1
ATOM 559 C C . ARG A 1 72 ? -2.793 15.382 -1.784 1.00 94.75 72 ARG A C 1
ATOM 561 O O . ARG A 1 72 ? -1.720 14.797 -1.671 1.00 94.75 72 ARG A O 1
ATOM 56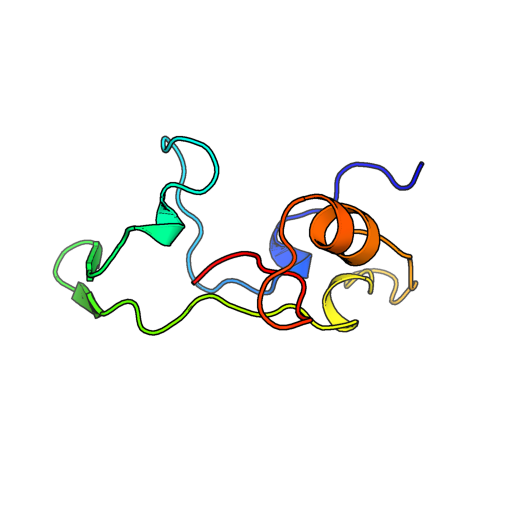8 N N . GLU A 1 73 ? -2.918 16.699 -1.619 1.00 92.12 73 GLU A N 1
ATOM 569 C CA . GLU A 1 73 ? -1.805 17.577 -1.200 1.00 92.12 73 GLU A CA 1
ATOM 570 C C . GLU A 1 73 ? -0.518 17.377 -2.029 1.00 92.12 73 GLU A C 1
ATOM 572 O O . GLU A 1 73 ? 0.602 17.321 -1.523 1.00 92.12 73 GLU A O 1
ATOM 577 N N . GLY A 1 74 ? -0.681 17.172 -3.339 1.00 93.00 74 GLY A N 1
ATOM 578 C CA . GLY A 1 74 ? 0.430 16.936 -4.261 1.00 93.00 74 GLY A CA 1
ATOM 579 C C . GLY A 1 74 ? 1.053 15.534 -4.208 1.00 93.00 74 GLY A C 1
ATOM 580 O O . GLY A 1 74 ? 1.861 15.230 -5.085 1.00 93.00 74 GLY A O 1
ATOM 581 N N . LYS A 1 75 ? 0.651 14.662 -3.276 1.00 95.69 75 LYS A N 1
ATOM 582 C CA . LYS A 1 75 ? 1.203 13.311 -3.079 1.00 95.69 75 LYS A CA 1
ATOM 583 C C . LYS A 1 75 ? 0.239 12.227 -3.559 1.00 95.69 75 LYS A C 1
ATOM 585 O O . LYS A 1 75 ? -0.977 12.376 -3.479 1.00 95.69 75 LYS A O 1
ATOM 590 N N . ALA A 1 76 ? 0.793 11.129 -4.063 1.00 97.31 76 ALA A N 1
ATOM 591 C CA . ALA A 1 76 ? 0.045 9.923 -4.406 1.00 97.31 76 ALA A CA 1
ATOM 592 C C . ALA A 1 76 ? -0.186 9.086 -3.135 1.00 97.31 76 ALA A C 1
ATOM 594 O O . ALA A 1 76 ? 0.785 8.675 -2.500 1.00 97.31 76 ALA A O 1
ATOM 595 N N . MET A 1 77 ? -1.441 8.853 -2.749 1.00 97.56 77 MET A N 1
ATOM 596 C CA . MET A 1 77 ? -1.794 8.284 -1.440 1.00 97.56 77 MET A CA 1
ATOM 597 C C . MET A 1 77 ? -2.152 6.799 -1.525 1.00 97.56 77 MET A C 1
ATOM 599 O O . MET A 1 77 ? -2.960 6.403 -2.366 1.00 97.56 77 MET A O 1
ATOM 603 N N . PHE A 1 78 ? -1.593 5.985 -0.625 1.00 97.31 78 PHE A N 1
ATOM 604 C CA . PHE A 1 78 ? -1.956 4.571 -0.480 1.00 97.31 78 PHE A CA 1
ATOM 605 C C . PHE A 1 78 ? -1.567 4.045 0.907 1.00 97.31 78 PHE A C 1
ATOM 607 O O . PHE A 1 78 ? -0.386 4.088 1.253 1.00 97.31 78 PHE A O 1
ATOM 614 N N . GLY A 1 79 ? -2.512 3.490 1.666 1.00 96.44 79 GLY A N 1
ATOM 615 C CA . GLY A 1 79 ? -2.306 3.065 3.054 1.00 96.44 79 GLY A CA 1
ATOM 616 C C . GLY A 1 79 ? -2.288 4.218 4.064 1.00 96.44 79 GLY A C 1
ATOM 617 O O . GLY A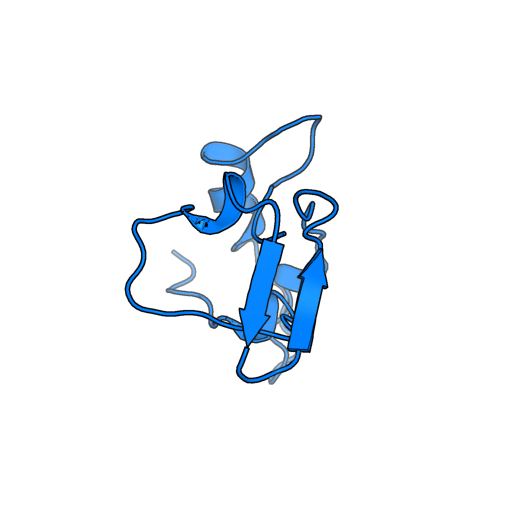 1 79 ? -2.299 5.395 3.688 1.00 96.44 79 GLY A O 1
ATOM 618 N N . MET A 1 80 ? -2.225 3.843 5.342 1.00 95.94 80 MET A N 1
ATOM 619 C CA . MET A 1 80 ? -2.298 4.724 6.518 1.00 95.94 80 MET A CA 1
ATOM 620 C C . MET A 1 80 ? -1.055 4.643 7.408 1.00 95.94 80 MET A C 1
ATOM 622 O O . MET A 1 80 ? -0.135 3.867 7.056 1.00 95.94 80 MET A O 1
#

pLDDT: mean 94.95, std 4.48, range [63.62, 98.19]

Foldseek 3Di:
DPDDDDPCLVVDPDDDDDDDVPPQVPDQWDDDPPDIDGDDDWDFDDQSSQADPVPRDGDPPDQVVQCVPPDDPNGRTDHD